Protein AF-E6U1I3-F1 (afdb_monomer_lite)

Foldseek 3Di:
DPCPPCPPVVVVLLVVLLVVLLVPDDPVLSVLVVQLVVLVVPDDDPSLVVSCVVVVHDSVVSVVSNVVSVVSSVVSSVVD

Structure (mmCIF, N/CA/C/O backbone):
data_AF-E6U1I3-F1
#
_entry.id   AF-E6U1I3-F1
#
loop_
_atom_site.group_PDB
_atom_site.id
_atom_site.type_symbol
_atom_site.label_atom_id
_atom_site.label_alt_id
_atom_site.label_comp_id
_atom_site.label_asym_id
_atom_site.label_entity_id
_atom_site.label_seq_id
_atom_site.pdbx_PDB_ins_code
_atom_site.Cartn_x
_atom_site.Cartn_y
_atom_site.Cartn_z
_atom_site.occupancy
_atom_site.B_iso_or_equiv
_atom_site.auth_seq_id
_atom_site.auth_comp_id
_atom_site.auth_asym_id
_atom_site.auth_atom_id
_atom_site.pdbx_PDB_model_num
ATOM 1 N N . MET A 1 1 ? 29.250 1.508 28.528 1.00 42.12 1 MET A N 1
ATOM 2 C CA . MET A 1 1 ? 28.132 0.730 27.963 1.00 42.12 1 MET A CA 1
ATOM 3 C C . MET A 1 1 ? 27.099 1.739 27.509 1.00 42.12 1 MET A C 1
ATOM 5 O O . MET A 1 1 ? 26.400 2.295 28.344 1.00 42.12 1 MET A O 1
ATOM 9 N N . THR A 1 2 ? 27.138 2.107 26.233 1.00 45.28 2 THR A N 1
ATOM 10 C CA . THR A 1 2 ? 26.101 2.923 25.594 1.00 45.28 2 THR A CA 1
ATOM 11 C C . THR A 1 2 ? 24.859 2.050 25.438 1.00 45.28 2 THR A C 1
ATOM 13 O O . THR A 1 2 ? 24.973 0.873 25.105 1.00 45.28 2 THR A O 1
ATOM 16 N N . ASN A 1 3 ? 23.696 2.579 25.811 1.00 46.12 3 ASN A N 1
ATOM 17 C CA . ASN A 1 3 ? 22.421 1.866 25.786 1.00 46.12 3 ASN A CA 1
ATOM 18 C C . ASN A 1 3 ? 21.976 1.609 24.333 1.00 46.12 3 ASN A C 1
ATOM 20 O O . ASN A 1 3 ? 21.129 2.326 23.819 1.00 46.12 3 ASN A O 1
ATOM 24 N N . ASP A 1 4 ? 22.518 0.574 23.692 1.00 51.44 4 ASP A N 1
ATOM 25 C CA . ASP A 1 4 ? 22.186 0.153 22.317 1.00 51.44 4 ASP A CA 1
ATOM 26 C C . ASP A 1 4 ? 20.879 -0.673 22.218 1.00 51.44 4 ASP A C 1
ATOM 28 O O . ASP A 1 4 ? 20.707 -1.455 21.292 1.00 51.44 4 ASP A O 1
ATOM 32 N N . ASN A 1 5 ? 19.941 -0.538 23.166 1.00 51.69 5 ASN A N 1
ATOM 33 C CA . ASN A 1 5 ? 18.719 -1.366 23.227 1.00 51.69 5 ASN A CA 1
ATOM 34 C C . ASN A 1 5 ? 17.408 -0.584 23.432 1.00 51.69 5 ASN A C 1
ATOM 36 O O . ASN A 1 5 ? 16.387 -1.169 23.786 1.00 51.69 5 ASN A O 1
ATOM 40 N N . LEU A 1 6 ? 17.406 0.726 23.191 1.00 52.66 6 LEU A N 1
ATOM 41 C CA . LEU A 1 6 ? 16.172 1.493 23.016 1.00 52.66 6 LEU A CA 1
ATOM 42 C C . LEU A 1 6 ? 15.911 1.610 21.515 1.00 52.66 6 LEU A C 1
ATOM 44 O O . LEU A 1 6 ? 16.192 2.636 20.910 1.00 52.66 6 LEU A O 1
ATOM 48 N N . LEU A 1 7 ? 15.387 0.539 20.913 1.00 53.12 7 LEU A N 1
ATOM 49 C CA . LEU A 1 7 ? 14.431 0.744 19.825 1.00 53.12 7 LEU A CA 1
ATOM 50 C C . LEU A 1 7 ? 13.384 1.691 20.404 1.00 53.12 7 LEU A C 1
ATOM 52 O O . LEU A 1 7 ? 12.772 1.361 21.426 1.00 53.12 7 LEU A O 1
ATOM 56 N N . ASP A 1 8 ? 13.315 2.895 19.849 1.00 67.38 8 ASP A N 1
ATOM 57 C CA . ASP A 1 8 ? 12.558 3.988 20.429 1.00 67.38 8 ASP A CA 1
ATOM 58 C C . ASP A 1 8 ? 11.112 3.513 20.616 1.00 67.38 8 ASP A C 1
ATOM 60 O O . ASP A 1 8 ? 10.487 2.993 19.687 1.00 67.38 8 ASP A O 1
ATOM 64 N N . PHE A 1 9 ? 10.589 3.581 21.842 1.00 69.06 9 PHE A N 1
ATOM 65 C CA . PHE A 1 9 ? 9.238 3.083 22.127 1.00 69.06 9 PHE A CA 1
ATOM 66 C C . PHE A 1 9 ? 8.201 3.766 21.221 1.00 69.06 9 PHE A C 1
ATOM 68 O O . PHE A 1 9 ? 7.183 3.156 20.884 1.00 69.06 9 PHE A O 1
ATOM 75 N N . GLU A 1 10 ? 8.493 4.998 20.797 1.00 72.94 10 GLU A N 1
ATOM 76 C CA . GLU A 1 10 ? 7.726 5.758 19.816 1.00 72.94 10 GLU A CA 1
ATOM 77 C C . GLU A 1 10 ? 7.725 5.081 18.436 1.00 72.94 10 GLU A C 1
ATOM 79 O O . GLU A 1 10 ? 6.654 4.848 17.881 1.00 72.94 10 GLU A O 1
ATOM 84 N N . GLU A 1 11 ? 8.878 4.643 17.920 1.00 73.62 11 GLU A N 1
ATOM 85 C CA . GLU A 1 11 ? 8.973 3.936 16.631 1.00 73.62 11 GLU A CA 1
ATOM 86 C C . GLU A 1 11 ? 8.170 2.627 16.626 1.00 73.62 11 GLU A C 1
ATOM 88 O O . GLU A 1 11 ? 7.470 2.312 15.659 1.00 73.62 11 GLU A O 1
ATOM 93 N N . VAL A 1 12 ? 8.217 1.866 17.726 1.00 79.12 12 VAL A N 1
ATOM 94 C CA . VAL A 1 12 ? 7.445 0.617 17.862 1.00 79.12 12 VAL A CA 1
ATOM 95 C C . VAL A 1 12 ? 5.941 0.896 17.877 1.00 79.12 12 VAL A C 1
ATOM 97 O O . VAL A 1 12 ? 5.150 0.122 17.323 1.00 79.12 12 VAL A O 1
ATOM 100 N N . PHE A 1 13 ? 5.528 1.982 18.530 1.00 80.94 13 PHE A N 1
ATOM 101 C CA . PHE A 1 13 ? 4.127 2.374 18.614 1.00 80.94 13 PHE A CA 1
ATOM 102 C C . PHE A 1 13 ? 3.598 2.856 17.261 1.00 80.94 13 PHE A C 1
ATOM 104 O O . PHE A 1 13 ? 2.554 2.375 16.814 1.00 80.94 13 PHE A O 1
ATOM 111 N N . GLU A 1 14 ? 4.357 3.704 16.568 1.00 83.88 14 GLU A N 1
ATOM 112 C CA . GLU A 1 14 ? 4.030 4.182 15.222 1.00 83.88 14 GLU A CA 1
ATOM 113 C C . GLU A 1 14 ? 3.958 3.028 14.214 1.00 83.88 14 GLU A C 1
ATOM 115 O O . GLU A 1 14 ? 2.988 2.913 13.460 1.00 83.88 14 GLU A O 1
ATOM 120 N N . TYR A 1 15 ? 4.893 2.073 14.272 1.00 84.19 15 TYR A N 1
ATOM 121 C CA . TYR A 1 15 ? 4.820 0.867 13.443 1.00 84.19 15 TYR A CA 1
ATOM 122 C C . TYR A 1 15 ? 3.514 0.088 13.671 1.00 84.19 15 TYR A C 1
ATOM 124 O O . TYR A 1 15 ? 2.837 -0.305 12.713 1.00 84.19 15 TYR A O 1
ATOM 132 N N . LYS A 1 16 ? 3.121 -0.113 14.937 1.00 87.19 16 LYS A N 1
ATOM 133 C CA . LYS A 1 16 ? 1.864 -0.799 15.278 1.00 87.19 16 LYS A CA 1
ATOM 134 C C . LYS A 1 16 ? 0.633 -0.026 14.807 1.00 87.19 16 LYS A C 1
ATOM 136 O O . LYS A 1 16 ? -0.321 -0.661 14.352 1.00 87.19 16 LYS A O 1
ATOM 141 N N . LYS A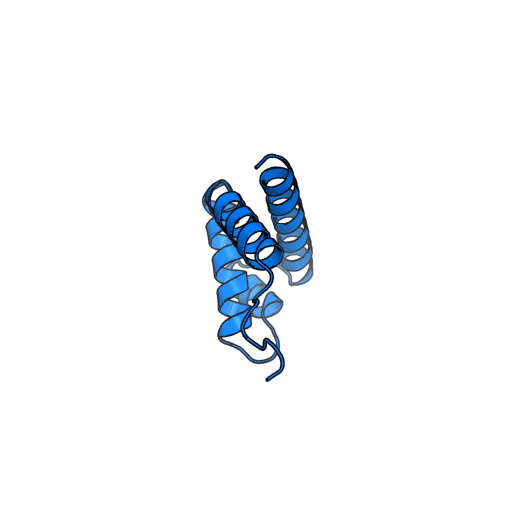 1 17 ? 0.635 1.309 14.881 1.00 91.00 17 LYS A N 1
ATOM 142 C CA . LYS A 1 17 ? -0.454 2.141 14.341 1.00 91.00 17 LYS A CA 1
ATOM 143 C C . LYS A 1 17 ? -0.615 1.941 12.843 1.00 91.00 17 LYS A C 1
ATOM 145 O O . LYS A 1 17 ? -1.717 1.639 12.391 1.00 91.00 17 LYS A O 1
ATOM 150 N N . ILE A 1 18 ? 0.481 2.009 12.092 1.00 91.00 18 ILE A N 1
ATOM 151 C CA . ILE A 1 18 ? 0.481 1.798 10.641 1.00 91.00 18 ILE A CA 1
ATOM 152 C C . ILE A 1 18 ? 0.055 0.365 10.284 1.00 91.00 18 ILE A C 1
ATOM 154 O O . ILE A 1 18 ? -0.692 0.145 9.330 1.00 91.00 18 ILE A O 1
ATOM 158 N N . GLU A 1 19 ? 0.476 -0.647 11.049 1.00 91.62 19 GLU A N 1
ATOM 159 C CA . GLU A 1 19 ? 0.003 -2.026 10.869 1.00 91.62 19 GLU A CA 1
ATOM 160 C C . GLU A 1 19 ? -1.510 -2.166 11.096 1.00 91.62 19 GLU A C 1
ATOM 162 O O . GLU A 1 19 ? -2.202 -2.795 10.292 1.00 91.62 19 GLU A O 1
ATOM 167 N N . ASN A 1 20 ? -2.041 -1.552 12.153 1.00 92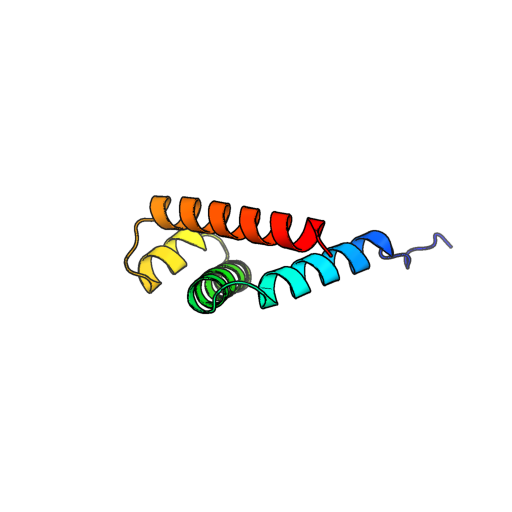.88 20 ASN A N 1
ATOM 168 C CA . ASN A 1 20 ? -3.474 -1.569 12.438 1.00 92.88 20 ASN A CA 1
ATOM 169 C C . ASN A 1 20 ? -4.278 -0.785 11.395 1.00 92.88 20 ASN A C 1
ATOM 171 O O . ASN A 1 20 ? -5.340 -1.249 10.980 1.00 92.88 20 ASN A O 1
ATOM 175 N N . ALA A 1 21 ? -3.762 0.351 10.927 1.00 93.81 21 ALA A N 1
ATOM 176 C CA . ALA A 1 21 ? -4.372 1.134 9.860 1.00 93.81 21 ALA A CA 1
ATOM 177 C C . ALA A 1 21 ? -4.470 0.332 8.553 1.00 93.81 21 ALA A C 1
ATOM 179 O O . ALA A 1 21 ? -5.535 0.270 7.943 1.00 93.81 21 ALA A O 1
ATOM 180 N N . ARG A 1 22 ? -3.410 -0.399 8.177 1.00 93.69 22 ARG A N 1
ATOM 181 C CA . ARG A 1 22 ? -3.426 -1.302 7.009 1.00 93.69 22 ARG A CA 1
ATOM 182 C C . ARG A 1 22 ? -4.517 -2.373 7.091 1.00 93.69 22 ARG A C 1
ATOM 184 O O . ARG A 1 22 ? -5.118 -2.708 6.073 1.00 93.69 22 ARG A O 1
ATOM 191 N N . LYS A 1 23 ? -4.799 -2.914 8.282 1.00 93.50 23 LYS A N 1
ATOM 192 C CA . LYS A 1 23 ? -5.850 -3.935 8.474 1.00 93.50 23 LYS A CA 1
ATOM 193 C C . LYS A 1 23 ? -7.263 -3.387 8.252 1.00 93.50 23 LYS A C 1
ATOM 195 O O . LYS A 1 23 ? -8.142 -4.176 7.911 1.00 93.50 23 LYS A O 1
ATOM 200 N N . GLN A 1 24 ? -7.458 -2.077 8.422 1.00 94.19 24 GLN A N 1
ATOM 201 C CA . GLN A 1 24 ? -8.739 -1.381 8.253 1.00 94.19 24 GLN A CA 1
ATOM 202 C C . GLN A 1 24 ? -9.011 -0.925 6.812 1.00 94.19 24 GLN A C 1
ATOM 204 O O . GLN A 1 24 ? -10.117 -0.474 6.521 1.00 94.19 24 GLN A O 1
ATOM 209 N N . LEU A 1 25 ? -8.038 -1.051 5.904 1.00 95.00 25 LEU A N 1
ATOM 210 C CA . LEU A 1 25 ? -8.257 -0.777 4.486 1.00 95.00 25 LEU A CA 1
ATOM 211 C C . LEU A 1 25 ? -9.319 -1.720 3.888 1.00 95.00 25 LEU A C 1
ATOM 213 O O . LEU A 1 25 ? -9.412 -2.883 4.301 1.00 95.00 25 LEU A O 1
ATOM 217 N N . PRO A 1 26 ? -10.063 -1.266 2.860 1.00 96.25 26 PRO A N 1
ATOM 218 C CA . PRO A 1 26 ? -10.878 -2.146 2.030 1.00 96.25 26 PRO A CA 1
ATOM 219 C C . PRO A 1 26 ? -10.055 -3.325 1.502 1.00 96.25 26 PRO A C 1
ATOM 221 O O . PRO A 1 26 ? -8.888 -3.162 1.152 1.00 96.25 26 PRO A O 1
ATOM 224 N N . GLU A 1 27 ? -10.668 -4.505 1.404 1.00 95.38 27 GLU A N 1
ATOM 225 C CA . GLU A 1 27 ? -9.968 -5.752 1.062 1.00 95.38 27 GLU A CA 1
ATOM 226 C C . GLU A 1 27 ? -9.128 -5.636 -0.217 1.00 95.38 27 GLU A C 1
ATOM 228 O O . GLU A 1 27 ? -7.937 -5.933 -0.186 1.00 95.38 27 GLU A O 1
ATOM 233 N N . ALA A 1 28 ? -9.700 -5.097 -1.296 1.00 94.06 28 ALA A N 1
ATOM 234 C CA . ALA A 1 28 ? -8.994 -4.921 -2.564 1.00 94.06 28 ALA A CA 1
ATOM 235 C C . ALA A 1 28 ? -7.782 -3.972 -2.467 1.00 94.06 28 ALA A C 1
ATOM 237 O O . ALA A 1 28 ? -6.765 -4.190 -3.123 1.00 94.06 28 ALA A O 1
ATOM 238 N N . GLU A 1 29 ? -7.873 -2.914 -1.655 1.00 95.62 29 GLU A N 1
ATOM 239 C CA . GLU A 1 29 ? -6.768 -1.970 -1.433 1.00 95.62 29 GLU A CA 1
ATOM 240 C C . GLU A 1 29 ? -5.683 -2.597 -0.558 1.00 95.62 29 GLU A C 1
ATOM 242 O O . GLU A 1 29 ? -4.493 -2.465 -0.844 1.00 95.62 29 GLU A O 1
ATOM 247 N N . ARG A 1 30 ? -6.099 -3.343 0.469 1.00 95.50 30 ARG A N 1
ATOM 248 C CA . ARG A 1 30 ? -5.203 -4.085 1.352 1.00 95.50 30 ARG A CA 1
ATOM 249 C C . ARG A 1 30 ? -4.414 -5.141 0.585 1.00 95.50 30 ARG A C 1
ATOM 251 O O . ARG A 1 30 ? -3.200 -5.198 0.742 1.00 95.50 30 ARG A O 1
ATOM 258 N N . GLU A 1 31 ? -5.073 -5.943 -0.248 1.00 95.44 31 GLU A N 1
ATOM 259 C CA . GLU A 1 31 ? -4.418 -6.961 -1.078 1.00 95.44 31 GLU A CA 1
ATOM 260 C C . GLU A 1 31 ? -3.437 -6.336 -2.071 1.00 95.44 31 GLU A C 1
ATOM 262 O O . GLU A 1 31 ? -2.297 -6.789 -2.182 1.00 95.44 31 GLU A O 1
ATOM 267 N N . PHE A 1 32 ? -3.856 -5.264 -2.749 1.00 96.00 32 PHE A N 1
ATOM 268 C CA . PHE A 1 32 ? -3.004 -4.527 -3.679 1.00 96.00 32 PHE A CA 1
ATOM 269 C C . PHE A 1 32 ? -1.737 -4.008 -2.993 1.00 96.00 32 PHE A C 1
ATOM 271 O O . PHE A 1 32 ? -0.623 -4.242 -3.465 1.00 96.00 32 PHE A O 1
ATOM 278 N N . TYR A 1 33 ? -1.893 -3.347 -1.845 1.00 95.25 33 TYR A N 1
ATOM 279 C CA . TYR A 1 33 ? -0.772 -2.779 -1.106 1.00 95.25 33 TYR A CA 1
ATOM 280 C C . TYR A 1 33 ? 0.113 -3.855 -0.471 1.00 95.25 33 TYR A C 1
ATOM 282 O O . TYR A 1 33 ? 1.334 -3.727 -0.458 1.00 95.25 33 TYR A O 1
ATOM 290 N N . GLN A 1 34 ? -0.468 -4.962 -0.002 1.00 93.56 34 GLN A N 1
ATOM 291 C CA . GLN A 1 34 ? 0.297 -6.104 0.496 1.00 93.56 34 GLN A CA 1
ATOM 292 C C . GLN A 1 34 ? 1.151 -6.734 -0.609 1.00 93.56 34 GLN A C 1
ATOM 294 O O . GLN A 1 34 ? 2.317 -7.046 -0.368 1.00 93.56 34 GLN A O 1
ATOM 299 N N . TYR A 1 35 ? 0.610 -6.876 -1.823 1.00 93.38 35 TYR A N 1
ATOM 300 C CA . TYR A 1 35 ? 1.389 -7.345 -2.966 1.00 93.38 35 TYR A CA 1
ATOM 301 C C . TYR A 1 35 ? 2.512 -6.364 -3.329 1.00 93.38 35 TYR A C 1
ATOM 303 O O . TYR A 1 35 ? 3.633 -6.796 -3.587 1.00 93.38 35 TYR A O 1
ATOM 311 N N . PHE A 1 36 ? 2.254 -5.051 -3.276 1.00 93.44 36 PHE A N 1
ATOM 312 C CA . PHE A 1 36 ? 3.292 -4.030 -3.446 1.00 93.44 36 PHE A CA 1
ATOM 313 C C . PHE A 1 36 ? 4.411 -4.159 -2.399 1.00 93.44 36 PHE A C 1
ATOM 315 O O . PHE A 1 36 ? 5.585 -4.183 -2.768 1.00 93.44 36 PHE A O 1
ATOM 322 N N . LEU A 1 37 ? 4.084 -4.310 -1.112 1.00 90.94 37 LEU A N 1
ATOM 323 C CA . LEU A 1 37 ? 5.082 -4.512 -0.053 1.00 90.94 37 LEU A CA 1
ATOM 324 C C . LEU A 1 37 ? 5.904 -5.786 -0.282 1.00 90.94 37 LEU A C 1
ATOM 326 O O . LEU A 1 37 ? 7.126 -5.757 -0.163 1.00 90.94 37 LEU A O 1
ATOM 330 N N . GLN A 1 38 ? 5.253 -6.882 -0.671 1.00 90.00 38 GLN A N 1
ATOM 331 C CA . GLN A 1 38 ? 5.940 -8.131 -0.993 1.00 90.00 38 GLN A CA 1
ATOM 332 C C . GLN A 1 38 ? 6.878 -7.962 -2.197 1.00 90.00 38 GLN A C 1
ATOM 334 O O . GLN A 1 38 ? 8.023 -8.403 -2.153 1.00 90.00 38 GLN A O 1
ATOM 339 N N . ALA A 1 39 ? 6.441 -7.254 -3.243 1.00 87.62 39 ALA A N 1
ATOM 340 C CA . ALA A 1 39 ? 7.268 -6.958 -4.410 1.00 87.62 39 ALA A CA 1
ATOM 341 C C . ALA A 1 39 ? 8.511 -6.113 -4.066 1.00 87.62 39 ALA A C 1
ATOM 343 O O . ALA A 1 39 ? 9.540 -6.275 -4.721 1.00 87.62 39 ALA A O 1
ATOM 344 N N . ASN A 1 40 ? 8.434 -5.254 -3.040 1.00 84.44 40 ASN A N 1
ATOM 345 C CA . ASN A 1 40 ? 9.581 -4.498 -2.516 1.00 84.44 40 ASN A CA 1
ATOM 346 C C . ASN A 1 40 ? 10.575 -5.380 -1.739 1.00 84.44 40 ASN A C 1
ATOM 348 O O . ASN A 1 40 ? 11.762 -5.070 -1.712 1.00 84.44 40 ASN A O 1
ATOM 352 N N . ILE A 1 41 ? 10.106 -6.459 -1.105 1.00 83.69 41 ILE A N 1
ATOM 353 C CA . ILE A 1 41 ? 10.947 -7.391 -0.338 1.00 83.69 41 ILE A CA 1
ATOM 354 C C . ILE A 1 41 ? 11.611 -8.415 -1.268 1.00 83.69 41 ILE A C 1
ATOM 356 O O . ILE A 1 41 ? 12.796 -8.708 -1.120 1.00 83.69 41 ILE A O 1
ATOM 360 N N . ASP A 1 42 ? 10.858 -8.948 -2.231 1.00 75.25 42 ASP A N 1
ATOM 361 C CA . ASP A 1 42 ? 11.299 -10.084 -3.043 1.00 75.25 42 ASP A CA 1
ATOM 362 C C . ASP A 1 42 ? 12.259 -9.705 -4.185 1.00 75.25 42 ASP A C 1
ATOM 364 O O . ASP A 1 42 ? 12.966 -10.581 -4.689 1.00 75.25 42 ASP A O 1
ATOM 368 N N . PHE A 1 43 ? 12.303 -8.439 -4.636 1.00 55.72 43 PHE A N 1
ATOM 369 C CA . PHE A 1 43 ? 13.021 -8.077 -5.867 1.00 55.72 43 PHE A CA 1
ATOM 370 C C . PHE A 1 43 ? 13.807 -6.770 -5.793 1.00 55.72 43 PHE A C 1
ATOM 372 O O . PHE A 1 43 ? 13.296 -5.708 -5.463 1.00 55.72 43 PHE A O 1
ATOM 379 N N . ALA A 1 44 ? 15.064 -6.855 -6.228 1.00 55.00 44 ALA A N 1
ATOM 380 C CA . ALA A 1 44 ? 16.084 -5.836 -6.041 1.00 55.00 44 ALA A CA 1
ATOM 381 C C . ALA A 1 44 ? 15.892 -4.502 -6.788 1.00 55.00 44 ALA A C 1
ATOM 383 O O . ALA A 1 44 ? 16.732 -3.635 -6.576 1.00 55.00 44 ALA A O 1
ATOM 384 N N . VAL A 1 45 ? 14.885 -4.277 -7.654 1.00 62.62 45 VAL A N 1
ATOM 385 C CA . VAL A 1 45 ? 14.833 -2.972 -8.362 1.00 62.62 45 VAL A CA 1
ATOM 386 C C . VAL A 1 45 ? 13.450 -2.456 -8.824 1.00 62.62 45 VAL A C 1
ATOM 388 O O . VAL A 1 45 ? 13.301 -1.243 -8.930 1.00 62.62 45 VAL A O 1
ATOM 391 N N . PHE A 1 46 ? 12.409 -3.275 -9.062 1.00 83.94 46 PHE A N 1
ATOM 392 C CA . PHE A 1 46 ? 11.192 -2.774 -9.755 1.00 83.94 46 PHE A CA 1
ATOM 393 C C . PHE A 1 46 ? 9.835 -3.236 -9.173 1.00 83.94 46 PHE A C 1
ATOM 395 O O . PHE A 1 46 ? 9.082 -3.964 -9.827 1.00 83.94 46 PHE A O 1
ATOM 402 N N . PRO A 1 47 ? 9.461 -2.796 -7.956 1.00 87.25 47 PRO A N 1
ATOM 403 C CA . PRO A 1 47 ? 8.189 -3.166 -7.326 1.00 87.25 47 PRO A CA 1
ATOM 404 C C . PRO A 1 47 ? 6.965 -2.626 -8.079 1.00 87.25 47 PRO A C 1
ATOM 406 O O . PRO A 1 47 ? 5.956 -3.313 -8.193 1.00 87.25 47 PRO A O 1
ATOM 409 N N . PHE A 1 48 ? 7.047 -1.422 -8.648 1.00 91.44 48 PHE A N 1
ATOM 410 C CA . PHE A 1 48 ? 5.924 -0.839 -9.386 1.00 91.44 48 PHE A CA 1
ATOM 411 C C . PHE A 1 48 ? 5.625 -1.589 -10.690 1.00 91.44 48 PHE A C 1
ATOM 413 O O . PHE A 1 48 ? 4.462 -1.806 -11.010 1.00 91.44 48 PHE A O 1
ATOM 420 N N . GLU A 1 49 ? 6.655 -2.038 -11.413 1.00 91.94 49 GLU A N 1
ATOM 421 C CA . GLU A 1 49 ? 6.496 -2.802 -12.661 1.00 91.94 49 GLU A CA 1
ATOM 422 C C . GLU A 1 49 ? 5.863 -4.175 -12.407 1.00 91.94 49 GLU A C 1
ATOM 424 O O . GLU A 1 49 ? 4.974 -4.599 -13.138 1.00 91.94 49 GLU A O 1
ATOM 429 N N . ARG A 1 50 ? 6.247 -4.834 -11.307 1.00 89.75 50 ARG A N 1
ATOM 430 C CA . ARG A 1 50 ? 5.643 -6.095 -10.843 1.00 89.75 50 ARG A CA 1
ATOM 431 C C . ARG A 1 50 ? 4.151 -5.970 -10.582 1.00 89.75 50 ARG A C 1
ATOM 433 O O . ARG A 1 50 ? 3.358 -6.817 -10.988 1.00 89.75 50 ARG A O 1
ATOM 440 N N . VAL A 1 51 ? 3.774 -4.928 -9.849 1.00 93.25 51 VAL A N 1
ATOM 441 C CA . VAL A 1 51 ? 2.372 -4.675 -9.514 1.00 93.25 51 VAL A CA 1
ATOM 442 C C . VAL A 1 51 ? 1.604 -4.293 -10.782 1.00 93.25 51 VAL A C 1
ATOM 444 O O . VAL A 1 51 ? 0.502 -4.794 -10.991 1.00 93.25 51 VAL A O 1
ATOM 447 N N . ALA A 1 52 ? 2.205 -3.491 -11.664 1.00 94.00 52 ALA A N 1
ATOM 448 C CA . ALA A 1 52 ? 1.631 -3.118 -12.956 1.00 94.00 52 ALA A CA 1
ATOM 449 C C . ALA A 1 52 ? 1.310 -4.359 -13.803 1.00 94.00 52 ALA A C 1
ATOM 451 O O . ALA A 1 52 ? 0.169 -4.536 -14.227 1.00 94.00 52 ALA A O 1
ATOM 452 N N . GLU A 1 53 ? 2.270 -5.276 -13.944 1.00 92.69 53 GLU A N 1
ATOM 453 C CA . GLU A 1 53 ? 2.087 -6.550 -14.646 1.00 92.69 53 GLU A CA 1
ATOM 454 C C . GLU A 1 53 ? 0.984 -7.407 -14.003 1.00 92.69 53 GLU A C 1
ATOM 456 O O . GLU A 1 53 ? 0.095 -7.908 -14.694 1.00 92.69 53 GLU A O 1
ATOM 461 N N . ARG A 1 54 ? 0.992 -7.545 -12.670 1.00 92.69 54 ARG A N 1
ATOM 462 C CA . ARG A 1 54 ? 0.038 -8.402 -11.948 1.00 92.69 54 ARG A CA 1
ATOM 463 C C . ARG A 1 54 ? -1.415 -7.949 -12.089 1.00 92.69 54 ARG A C 1
ATOM 465 O O . ARG A 1 54 ? -2.304 -8.809 -12.114 1.00 92.69 54 ARG A O 1
ATOM 472 N N . TYR A 1 55 ? -1.641 -6.637 -12.109 1.00 94.19 55 TYR A N 1
ATOM 473 C CA . TYR A 1 55 ? -2.969 -6.017 -12.115 1.00 94.19 55 TYR A CA 1
ATOM 474 C C . TYR A 1 55 ? -3.385 -5.473 -13.491 1.00 94.19 55 TYR A C 1
ATOM 476 O O . TYR A 1 55 ? -4.514 -5.009 -13.623 1.00 94.19 55 TYR A O 1
ATOM 484 N N . GLY A 1 56 ? -2.520 -5.557 -14.509 1.00 95.12 56 GLY A N 1
ATOM 485 C CA . GLY A 1 56 ? -2.806 -5.051 -15.854 1.00 95.12 56 GLY A CA 1
ATOM 486 C C . GLY A 1 56 ? -2.938 -3.526 -15.909 1.00 95.12 56 GLY A C 1
ATOM 487 O O . GLY A 1 56 ? -3.762 -3.016 -16.662 1.00 95.12 56 GLY A O 1
ATOM 488 N N . LEU A 1 57 ? -2.161 -2.820 -15.086 1.00 95.50 57 LEU A N 1
ATOM 489 C CA . LEU A 1 57 ? -2.139 -1.357 -14.990 1.00 95.50 57 LEU A CA 1
ATOM 490 C C . LEU A 1 57 ? -0.834 -0.809 -15.573 1.00 95.50 57 LEU A C 1
ATOM 492 O O 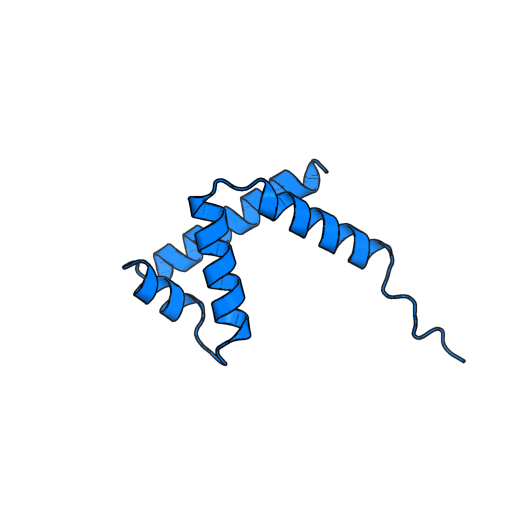. LEU A 1 57 ? 0.151 -1.534 -15.705 1.00 95.50 57 LEU A O 1
ATOM 496 N N . SER A 1 58 ? -0.793 0.484 -15.878 1.00 96.88 58 SER A N 1
ATOM 497 C CA . SER A 1 58 ? 0.469 1.184 -16.117 1.00 96.88 58 SER A CA 1
ATOM 498 C C . SER A 1 58 ? 1.237 1.417 -14.809 1.00 96.88 58 SER A C 1
ATOM 500 O O . SER A 1 58 ? 0.672 1.459 -13.716 1.00 96.88 58 SER A O 1
ATOM 502 N N . VAL A 1 59 ? 2.555 1.608 -14.913 1.00 95.38 59 VAL A N 1
ATOM 503 C CA . VAL A 1 59 ? 3.412 1.936 -13.758 1.00 95.38 59 VAL A CA 1
ATOM 504 C C . VAL A 1 59 ? 2.972 3.239 -13.080 1.00 95.38 59 VAL A C 1
ATOM 506 O O . VAL A 1 59 ? 3.074 3.354 -11.861 1.00 95.38 59 VAL A O 1
ATOM 509 N N . GLU A 1 60 ? 2.480 4.208 -13.854 1.00 96.94 60 GLU A N 1
ATOM 510 C CA . GLU A 1 60 ? 1.967 5.485 -13.348 1.00 96.94 60 GLU A CA 1
ATOM 511 C C . GLU A 1 60 ? 0.698 5.283 -12.513 1.00 96.94 60 GLU A C 1
ATOM 513 O O . GLU A 1 60 ? 0.670 5.682 -11.353 1.00 96.94 60 GLU A O 1
ATOM 518 N N . GLU A 1 61 ? -0.277 4.524 -13.023 1.00 96.94 61 GLU A N 1
ATOM 519 C CA . GLU A 1 61 ? -1.494 4.179 -12.272 1.00 96.94 61 GLU A CA 1
ATOM 520 C C . GLU A 1 61 ? -1.186 3.429 -10.971 1.00 96.94 61 GLU A C 1
ATOM 522 O O . GLU A 1 61 ? -1.835 3.647 -9.948 1.00 96.94 61 GLU A O 1
ATOM 527 N N . VAL A 1 62 ? -0.181 2.546 -10.978 1.00 96.12 62 VAL A N 1
ATOM 528 C CA . VAL A 1 62 ? 0.258 1.864 -9.754 1.00 96.12 62 VAL A CA 1
ATOM 529 C C . VAL A 1 62 ? 0.834 2.859 -8.752 1.00 96.12 62 VAL A C 1
ATOM 531 O O . VAL A 1 62 ? 0.527 2.749 -7.568 1.00 96.12 62 VAL A O 1
ATOM 534 N N . ARG A 1 63 ? 1.659 3.818 -9.191 1.00 95.62 63 ARG A N 1
ATOM 535 C CA . ARG A 1 63 ? 2.233 4.840 -8.300 1.00 95.62 63 ARG A CA 1
ATOM 536 C C . ARG A 1 63 ? 1.149 5.689 -7.660 1.00 95.62 63 ARG A C 1
ATOM 538 O O . ARG A 1 63 ? 1.153 5.824 -6.439 1.00 95.62 63 ARG A O 1
ATOM 545 N N . ASP A 1 64 ? 0.211 6.186 -8.458 1.00 97.31 64 ASP A N 1
ATOM 546 C CA . ASP A 1 64 ? -0.894 7.006 -7.961 1.00 97.31 64 ASP A CA 1
ATOM 547 C C . ASP A 1 64 ? -1.722 6.229 -6.938 1.00 97.31 64 ASP A C 1
ATOM 549 O O . ASP A 1 64 ? -1.975 6.706 -5.831 1.00 97.31 64 ASP A O 1
ATOM 553 N N . LYS A 1 65 ? -2.042 4.970 -7.249 1.00 96.88 65 LYS A N 1
ATOM 554 C CA . LYS A 1 65 ? -2.811 4.111 -6.350 1.00 96.88 65 LYS A CA 1
ATOM 555 C C . LYS A 1 65 ? -2.063 3.782 -5.056 1.00 96.88 65 LYS A C 1
ATOM 557 O O . LYS A 1 65 ? -2.683 3.722 -3.997 1.00 96.88 65 LYS A O 1
ATOM 562 N N . VAL A 1 66 ? -0.744 3.581 -5.111 1.00 96.12 66 VAL A N 1
ATOM 563 C CA . VAL A 1 66 ? 0.093 3.404 -3.911 1.00 96.12 66 VAL A CA 1
ATOM 564 C C . VAL A 1 66 ? 0.054 4.663 -3.046 1.00 96.12 66 VAL A C 1
ATOM 566 O O . VAL A 1 66 ? -0.227 4.549 -1.857 1.00 96.12 66 VAL A O 1
ATOM 569 N N . ILE A 1 67 ? 0.239 5.850 -3.633 1.00 96.44 67 ILE A N 1
ATOM 570 C CA . ILE A 1 67 ? 0.196 7.134 -2.914 1.00 96.44 67 ILE A CA 1
ATOM 571 C C . ILE A 1 67 ? -1.173 7.351 -2.255 1.00 96.44 67 ILE A C 1
ATOM 573 O O . ILE A 1 67 ? -1.256 7.764 -1.097 1.00 96.44 67 ILE A O 1
ATOM 577 N N . GLU A 1 68 ? -2.262 7.054 -2.966 1.00 97.06 68 GLU A N 1
ATOM 578 C CA . GLU A 1 68 ? -3.617 7.148 -2.41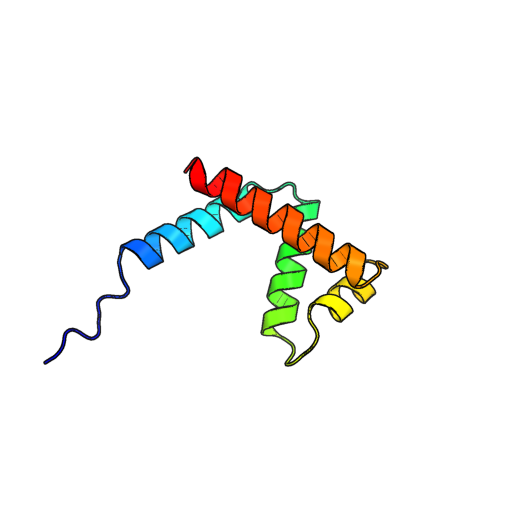6 1.00 97.06 68 GLU A CA 1
ATOM 579 C C . GLU A 1 68 ? -3.822 6.211 -1.221 1.00 97.06 68 GLU A C 1
ATOM 581 O O . GLU A 1 68 ? -4.409 6.612 -0.212 1.00 97.06 68 GLU A O 1
ATOM 586 N N . ILE A 1 69 ?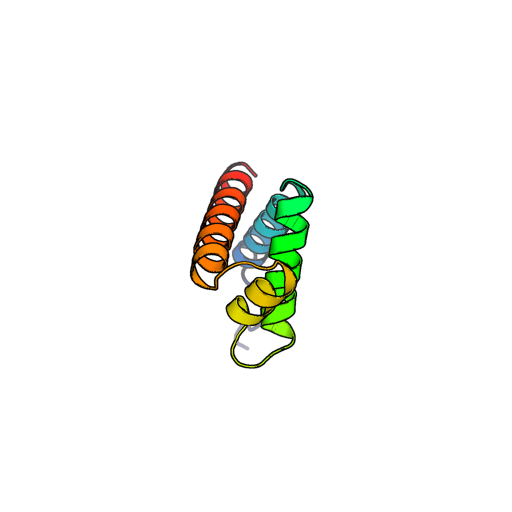 -3.334 4.971 -1.315 1.00 97.00 69 ILE A N 1
ATOM 587 C CA . ILE A 1 69 ? -3.432 4.000 -0.222 1.00 97.00 69 ILE A CA 1
ATOM 588 C C . ILE A 1 69 ? -2.563 4.432 0.965 1.00 97.00 69 ILE A C 1
ATOM 590 O O . ILE A 1 69 ? -3.035 4.389 2.099 1.00 97.00 69 ILE A O 1
ATOM 594 N N . GLU A 1 70 ? -1.337 4.902 0.734 1.00 95.31 70 GLU A N 1
ATOM 595 C CA . GLU A 1 70 ? -0.459 5.430 1.786 1.00 95.31 70 GLU A CA 1
ATOM 596 C C . GLU A 1 70 ? -1.100 6.612 2.515 1.00 95.31 70 GLU A C 1
ATOM 598 O O . GLU A 1 70 ? -1.089 6.664 3.746 1.00 95.31 70 GLU A O 1
ATOM 603 N N . LYS A 1 71 ? -1.740 7.524 1.775 1.00 96.50 71 LYS A N 1
ATOM 604 C CA . LYS A 1 71 ? -2.498 8.625 2.370 1.00 96.50 71 LYS A CA 1
ATOM 605 C C . LYS A 1 71 ? -3.633 8.112 3.258 1.00 96.50 71 LYS A C 1
ATOM 607 O O . LYS A 1 71 ? -3.741 8.552 4.397 1.00 96.50 71 LYS A O 1
ATOM 612 N N . LYS A 1 72 ? -4.427 7.142 2.790 1.00 96.62 72 LYS A N 1
ATOM 613 C CA . LYS A 1 72 ? -5.500 6.530 3.597 1.00 96.62 72 LYS A CA 1
ATOM 614 C C . LYS A 1 72 ? -4.966 5.850 4.855 1.00 96.62 72 LYS A C 1
ATOM 616 O O . LYS A 1 72 ? -5.565 5.985 5.916 1.00 96.62 72 LYS A O 1
ATOM 621 N N . ILE A 1 73 ? -3.845 5.133 4.754 1.00 95.56 73 ILE A N 1
ATOM 622 C CA . ILE A 1 73 ? -3.193 4.501 5.908 1.00 95.56 73 ILE A CA 1
ATOM 623 C C . ILE A 1 73 ? -2.816 5.565 6.940 1.00 95.56 73 ILE A C 1
ATOM 625 O O . ILE A 1 73 ? -3.127 5.391 8.116 1.00 95.56 73 ILE A O 1
ATOM 629 N N . ASN A 1 74 ? -2.197 6.665 6.509 1.00 94.00 74 ASN A N 1
ATOM 630 C CA . ASN A 1 74 ? -1.815 7.761 7.398 1.00 94.00 74 ASN A CA 1
ATOM 631 C C . ASN A 1 74 ? -3.037 8.448 8.025 1.00 94.00 74 ASN A C 1
ATOM 633 O O . ASN A 1 74 ? -3.039 8.698 9.228 1.00 94.00 74 ASN A O 1
ATOM 637 N N . ASP A 1 75 ? -4.097 8.681 7.248 1.00 95.25 75 ASP A N 1
ATOM 638 C CA . ASP A 1 75 ? -5.344 9.277 7.740 1.00 95.25 75 ASP A CA 1
ATOM 639 C C . ASP A 1 75 ? -6.026 8.388 8.799 1.00 95.25 75 ASP A C 1
ATOM 641 O O . ASP A 1 75 ? -6.563 8.905 9.780 1.00 95.25 75 ASP A O 1
ATOM 645 N N . ILE A 1 76 ? -5.989 7.058 8.634 1.00 94.62 76 ILE A N 1
ATOM 646 C CA . ILE A 1 76 ? -6.493 6.098 9.630 1.00 94.62 76 ILE A CA 1
ATOM 647 C C . ILE A 1 76 ? -5.565 6.055 10.851 1.00 94.62 76 ILE A C 1
ATOM 649 O O . ILE A 1 76 ? -6.041 6.074 11.982 1.00 94.62 76 ILE A O 1
ATOM 653 N N . ALA A 1 77 ? -4.247 6.008 10.647 1.00 92.12 77 ALA A N 1
ATOM 654 C CA . ALA A 1 77 ? -3.269 5.940 11.731 1.00 92.12 77 ALA A CA 1
ATOM 655 C C . ALA A 1 77 ? -3.295 7.190 12.623 1.00 92.12 77 ALA A C 1
ATOM 657 O O . ALA A 1 77 ? -3.151 7.067 13.835 1.00 92.12 77 ALA A O 1
ATOM 658 N N . ALA A 1 78 ? -3.552 8.370 12.051 1.00 91.12 78 ALA A N 1
ATOM 659 C CA . ALA A 1 78 ? -3.728 9.618 12.795 1.00 91.12 78 ALA A CA 1
ATOM 660 C C . ALA A 1 78 ? -4.967 9.616 13.714 1.00 91.12 78 ALA A C 1
ATOM 662 O O . ALA A 1 78 ? -5.059 10.442 14.620 1.00 91.12 78 ALA A O 1
ATOM 663 N N . GLN A 1 79 ? -5.920 8.707 13.482 1.00 90.06 79 GLN A N 1
ATOM 664 C CA . GLN A 1 79 ? -7.128 8.536 14.298 1.00 90.06 79 GLN A CA 1
ATOM 665 C C . GLN A 1 79 ? -6.978 7.448 15.378 1.00 90.06 79 GLN A C 1
ATOM 667 O O . GLN A 1 79 ? -7.885 7.294 16.198 1.00 90.06 79 GLN A O 1
ATOM 672 N N . LEU A 1 80 ? -5.867 6.696 15.375 1.00 84.38 80 LEU A N 1
ATOM 673 C CA . LEU A 1 80 ? -5.522 5.656 16.355 1.00 84.38 80 LEU A CA 1
ATOM 674 C C . LEU A 1 80 ? -4.608 6.200 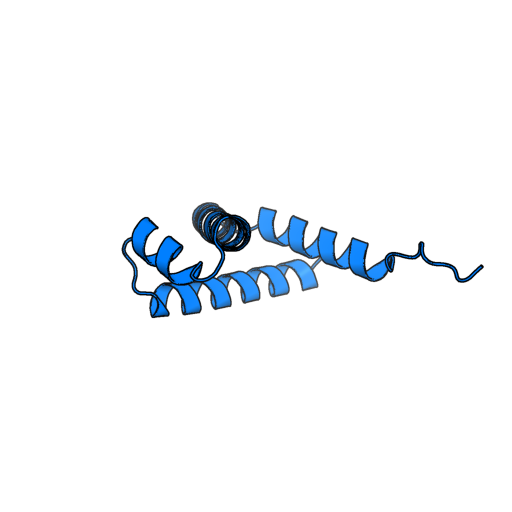17.460 1.00 84.38 80 LEU A C 1
ATOM 676 O O . LEU A 1 80 ? -4.767 5.738 18.610 1.00 84.38 80 LEU A O 1
#

pLDDT: mean 86.16, std 14.7, range [42.12, 97.31]

Organism: Evansella cellulosilytica (strain ATCC 21833 / DSM 2522 / FERM P-1141 / JCM 9156 / N-4) (NCBI:txid649639)

Sequence (80 aa):
MTNDNLLDFEEVFEYKKIENARKQLPEAEREFYQYFLQANIDFAVFPFERVAERYGLSVEEVRDKVIEIEKKINDIAAQL

Radius of gyration: 15.36 Å; chains: 1; bounding box: 39×20×44 Å

Secondary structure (DSSP, 8-state):
---TT---HHHHHHHHHHHHHHHTS-HHHHHHHHHHHHHHHH-SS-HHHHHHHHHT--HHHHHHHHHHHHHHHHHHHTT-